Protein AF-A0A1H9N6C9-F1 (afdb_monomer)

Secondary structure (DSSP, 8-state):
----TT-HHHHHHHHHHTTGGGEEEEEEETTEEEEEETT-HHHHHHHHHHHHHHHHHHHHHHHH----TTHHHHHHH---EEEE--HHHHHHHTT--HHHHHHHHHTS-HHHHHTTHHHHHHHHHHHTS--HHHHHHHHHHHHHHHHHHHHTT--

Radius of gyration: 22.59 Å; Cα contacts (8 Å, |Δi|>4): 110; chains: 1; bounding box: 46×66×64 Å

pLDDT: mean 79.66, std 12.15, range [39.28, 93.44]

Mean predicted aligned error: 10.66 Å

Sequence (155 aa):
MSKNPNSLRKIRNLFAHANLERLNLIQIEDGKTIYYPLVEDESCLIIYDKISEIVFNMLLSIIYEIKTADLDWNIQQVNLGIEEISVEKQYELLGFNEEDINKIKSVFSESEKRDGIASNNMWKMVHNSSNLNVLESIYAQMFKKELDNDIYRKE

Organism: NCBI:txid137733

Solvent-accessible surface area (backbone atoms only — not comparable to full-atom values): 9086 Å² total; per-residue (Å²): 132,86,79,67,88,81,40,69,67,54,53,51,49,46,58,74,67,59,56,45,82,40,35,23,42,31,36,76,55,97,90,39,80,45,77,33,46,70,75,42,68,68,39,47,50,54,50,43,68,76,42,46,64,60,53,50,48,50,50,46,27,69,78,67,69,44,85,58,79,63,50,75,58,55,56,69,68,63,65,72,46,78,45,77,55,54,66,66,55,55,36,44,75,30,56,48,52,72,69,58,54,50,54,60,59,63,73,52,51,77,68,36,57,73,71,49,48,40,60,56,51,48,45,56,49,51,75,72,49,75,48,44,61,58,49,50,54,52,51,53,53,53,56,50,51,50,57,55,53,58,59,71,71,74,118

Foldseek 3Di:
DDPPVDDPVVVVVCVVPVCLLQKWKWDQDPNDIDTQRPPDPVSVVVVCVLCVVLVVQVVCCVPVVDPDPCSVVSVVVDPIDMDGDALVVLCVQLVDDPVVVVVLLVVDDPVCVVVCVSRVVSSVVSVVDHRVVVVVVVVVVVVVVVVVVVVVVVD

Structure (mmCIF, N/CA/C/O backbone):
data_AF-A0A1H9N6C9-F1
#
_entry.id   AF-A0A1H9N6C9-F1
#
loop_
_atom_site.group_PDB
_atom_site.id
_atom_site.type_symbol
_atom_site.label_atom_id
_atom_site.label_alt_id
_atom_site.label_comp_id
_atom_site.label_asym_id
_atom_site.label_entity_id
_atom_site.label_seq_id
_atom_site.pdbx_PDB_ins_code
_atom_site.Cartn_x
_atom_site.Cartn_y
_atom_site.Cartn_z
_atom_site.occupancy
_atom_site.B_iso_or_equiv
_atom_site.auth_seq_id
_atom_site.auth_comp_id
_atom_site.auth_asym_id
_atom_site.auth_atom_id
_atom_site.pdbx_PDB_model_num
ATOM 1 N N . MET A 1 1 ? -14.405 37.129 18.160 1.00 41.00 1 MET A N 1
ATOM 2 C CA . MET A 1 1 ? -14.658 36.075 17.150 1.00 41.00 1 MET A CA 1
ATOM 3 C C . MET A 1 1 ? -13.833 34.851 17.516 1.00 41.00 1 MET A C 1
ATOM 5 O O . MET A 1 1 ? -12.610 34.934 17.491 1.00 41.00 1 MET A O 1
ATOM 9 N N . SER A 1 2 ? -14.476 33.767 17.951 1.00 39.28 2 SER A N 1
ATOM 10 C CA . SER A 1 2 ? -13.793 32.552 18.407 1.00 39.28 2 SER A CA 1
ATOM 11 C C . SER A 1 2 ? -13.085 31.859 17.236 1.00 39.28 2 SER A C 1
ATOM 13 O O . SER A 1 2 ? -13.706 31.357 16.302 1.00 39.28 2 SER A O 1
ATOM 15 N N . LYS A 1 3 ? -11.749 31.843 17.267 1.00 50.06 3 LYS A N 1
ATOM 16 C CA . LYS A 1 3 ? -10.931 31.002 16.389 1.00 50.06 3 LYS A CA 1
ATOM 17 C C . LYS A 1 3 ? -11.078 29.568 16.880 1.00 50.06 3 LYS A C 1
ATOM 19 O O . LYS A 1 3 ? -10.312 29.150 17.739 1.00 50.06 3 LYS A O 1
ATOM 24 N N . ASN A 1 4 ? -12.062 28.832 16.374 1.00 53.62 4 ASN A N 1
ATOM 25 C CA . ASN A 1 4 ? -12.184 27.418 16.705 1.00 53.62 4 ASN A CA 1
ATOM 26 C C . ASN A 1 4 ? -10.956 26.687 16.115 1.00 53.62 4 ASN A C 1
ATOM 28 O O . ASN A 1 4 ? -10.777 26.697 14.890 1.00 53.62 4 ASN A O 1
ATOM 32 N N . PRO A 1 5 ? -10.051 26.128 16.940 1.00 53.75 5 PRO A N 1
ATOM 33 C CA . PRO A 1 5 ? -8.793 25.554 16.466 1.00 53.75 5 PRO A CA 1
ATOM 34 C C . PRO A 1 5 ? -9.002 24.325 15.569 1.00 53.75 5 PRO A C 1
ATOM 36 O O . PRO A 1 5 ? -8.123 24.042 14.760 1.00 53.75 5 PRO A O 1
ATOM 39 N N . ASN A 1 6 ? -10.193 23.717 15.610 1.00 58.34 6 ASN A N 1
ATOM 40 C CA . ASN A 1 6 ? -10.527 22.432 14.993 1.00 58.34 6 ASN A CA 1
ATOM 41 C C . ASN A 1 6 ? -11.603 22.552 13.897 1.00 58.34 6 ASN A C 1
ATOM 43 O O . ASN A 1 6 ? -12.544 21.765 13.851 1.00 58.34 6 ASN A O 1
ATOM 47 N N . SER A 1 7 ? -11.538 23.569 13.031 1.00 70.50 7 SER A N 1
ATOM 48 C CA . SER A 1 7 ? -12.496 23.636 11.920 1.00 70.50 7 SER A CA 1
ATOM 49 C C . SER A 1 7 ? -12.263 22.485 10.933 1.00 70.50 7 SER A C 1
ATOM 51 O O . SER A 1 7 ? -11.119 22.171 10.603 1.00 70.50 7 SER A O 1
ATOM 53 N N . LEU A 1 8 ? -13.344 21.905 10.398 1.00 61.81 8 LEU A N 1
ATOM 54 C CA . LEU A 1 8 ? -13.311 20.905 9.314 1.00 61.81 8 LEU A CA 1
ATOM 55 C C . LEU A 1 8 ? -12.381 21.316 8.162 1.00 61.81 8 LEU A C 1
ATOM 57 O O . LEU A 1 8 ? -11.706 20.485 7.568 1.00 61.81 8 LEU A O 1
ATOM 61 N N . ARG A 1 9 ? -12.283 22.622 7.887 1.00 61.72 9 ARG A N 1
ATOM 62 C CA . ARG A 1 9 ? -11.366 23.180 6.889 1.00 61.72 9 ARG A CA 1
ATOM 63 C C . ARG A 1 9 ? -9.894 22.969 7.246 1.00 6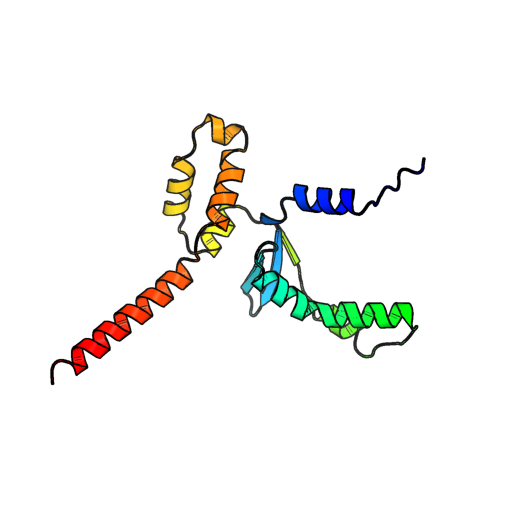1.72 9 ARG A C 1
ATOM 65 O O . ARG A 1 9 ? -9.109 22.678 6.354 1.00 61.72 9 ARG A O 1
ATOM 72 N N . LYS A 1 10 ? -9.507 23.121 8.515 1.00 65.50 10 LYS A N 1
ATOM 73 C CA . LYS A 1 10 ? -8.138 22.842 8.966 1.00 65.50 10 LYS A CA 1
ATOM 74 C C . LYS A 1 10 ? -7.830 21.355 8.939 1.00 65.50 10 LYS A C 1
ATOM 76 O O . LYS A 1 10 ? -6.740 21.011 8.523 1.00 65.50 10 LYS A O 1
ATOM 81 N N . ILE A 1 11 ? -8.786 20.505 9.314 1.00 59.56 11 ILE A N 1
ATOM 82 C CA . ILE A 1 11 ? -8.641 19.046 9.232 1.00 59.56 11 ILE A CA 1
ATOM 83 C C . ILE A 1 11 ? -8.464 18.618 7.770 1.00 59.56 11 ILE A C 1
ATOM 85 O O . ILE A 1 11 ? -7.504 17.937 7.439 1.00 59.56 11 ILE A O 1
ATOM 89 N N . ARG A 1 12 ? -9.312 19.112 6.861 1.00 55.75 12 ARG A N 1
ATOM 90 C CA . ARG A 1 12 ? -9.173 18.866 5.420 1.00 55.75 12 ARG A CA 1
ATOM 91 C C . ARG A 1 12 ? -7.844 19.380 4.872 1.00 55.75 12 ARG A C 1
ATOM 93 O O . ARG A 1 12 ? -7.208 18.687 4.095 1.00 55.75 12 ARG A O 1
ATOM 100 N N . ASN A 1 13 ? -7.423 20.583 5.264 1.00 64.69 13 ASN A N 1
ATOM 101 C CA . ASN A 1 13 ? -6.131 21.122 4.846 1.00 64.69 13 ASN A CA 1
ATOM 102 C C . ASN A 1 13 ? -4.964 20.316 5.432 1.00 64.69 13 ASN A C 1
ATOM 104 O O . ASN A 1 13 ? -3.968 20.139 4.749 1.00 64.69 13 ASN A O 1
ATOM 108 N N . LEU A 1 14 ? -5.084 19.816 6.664 1.00 64.31 14 LEU A N 1
ATOM 109 C CA . LEU A 1 14 ? -4.091 18.943 7.279 1.00 64.31 14 LEU A CA 1
ATOM 110 C C . LEU A 1 14 ? -3.959 17.660 6.459 1.00 64.31 14 LEU A C 1
ATOM 112 O O . LEU A 1 14 ? -2.860 17.355 6.031 1.00 64.31 14 LEU A O 1
ATOM 116 N N . PHE A 1 15 ? -5.067 16.990 6.137 1.00 62.12 15 PHE A N 1
ATOM 117 C CA . PHE A 1 15 ? -5.059 15.802 5.280 1.00 62.12 15 PHE A CA 1
ATOM 118 C C . PHE A 1 15 ? -4.561 16.088 3.853 1.00 62.12 15 PHE A C 1
ATOM 120 O O . PHE A 1 15 ? -3.799 15.300 3.307 1.00 62.12 15 PHE A O 1
ATOM 127 N N . ALA A 1 16 ? -4.901 17.244 3.274 1.00 59.19 16 ALA A N 1
ATOM 128 C CA . ALA A 1 16 ? -4.422 17.655 1.950 1.00 59.19 16 ALA A CA 1
ATOM 129 C C . ALA A 1 16 ? -2.923 18.014 1.913 1.00 59.19 16 ALA A C 1
ATOM 131 O O . ALA A 1 16 ? -2.318 17.985 0.846 1.00 59.19 16 ALA A O 1
ATOM 132 N N . HIS A 1 17 ? -2.325 18.373 3.054 1.00 58.31 17 HIS A N 1
ATOM 133 C CA . HIS A 1 17 ? -0.895 18.675 3.182 1.00 58.31 17 HIS A CA 1
ATOM 134 C C . HIS A 1 17 ? -0.092 17.553 3.855 1.00 58.31 17 HIS A C 1
ATOM 136 O O . HIS A 1 17 ? 1.131 17.638 3.902 1.00 58.31 17 HIS A O 1
ATOM 142 N N . ALA A 1 18 ? -0.749 16.513 4.375 1.00 63.84 18 ALA A N 1
ATOM 143 C CA . ALA A 1 18 ? -0.114 15.434 5.128 1.00 63.84 18 ALA A CA 1
ATOM 144 C C . ALA A 1 18 ? 0.620 14.411 4.247 1.00 63.84 18 ALA A C 1
ATOM 146 O O . ALA A 1 18 ? 1.123 13.436 4.788 1.00 63.84 18 ALA A O 1
ATOM 147 N N . ASN A 1 19 ? 0.687 14.615 2.921 1.00 70.12 19 ASN A N 1
ATOM 148 C CA . ASN A 1 19 ? 1.255 13.659 1.963 1.00 70.12 19 ASN A CA 1
ATOM 149 C C . ASN A 1 19 ? 0.777 12.226 2.255 1.00 70.12 19 ASN A C 1
ATOM 151 O O . ASN A 1 19 ? 1.580 11.300 2.333 1.00 70.12 19 ASN A O 1
ATOM 155 N N . LEU A 1 20 ? -0.538 12.057 2.453 1.00 75.12 20 LEU A N 1
ATOM 156 C CA . LEU A 1 20 ? -1.154 10.761 2.778 1.00 75.12 20 LEU A CA 1
ATOM 157 C C . LEU A 1 20 ? -0.806 9.674 1.757 1.00 75.12 20 LEU A C 1
ATOM 159 O O . LEU A 1 20 ? -0.770 8.504 2.098 1.00 75.12 20 LEU A O 1
ATOM 163 N N . GLU A 1 21 ? -0.493 10.090 0.534 1.00 74.75 21 GLU A N 1
ATOM 164 C CA . GLU A 1 21 ? 0.041 9.281 -0.561 1.00 74.75 21 GLU A CA 1
ATOM 165 C C . GLU A 1 2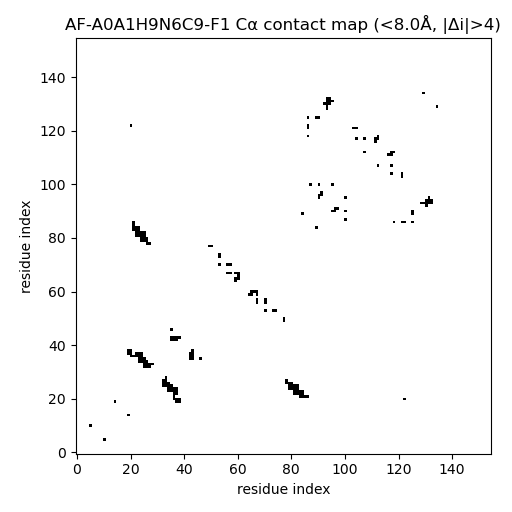1 ? 1.300 8.472 -0.205 1.00 74.75 21 GLU A C 1
ATOM 167 O O . GLU A 1 21 ? 1.547 7.426 -0.796 1.00 74.75 21 GLU A O 1
ATOM 172 N N . ARG A 1 22 ? 2.059 8.913 0.805 1.00 83.06 22 ARG A N 1
ATOM 173 C CA . ARG A 1 22 ? 3.268 8.238 1.302 1.00 83.06 22 ARG A CA 1
ATOM 174 C C . ARG A 1 22 ? 2.989 7.295 2.466 1.00 83.06 22 ARG A C 1
ATOM 176 O O . ARG A 1 22 ? 3.820 6.445 2.788 1.00 83.06 22 ARG A O 1
ATOM 183 N N . LEU A 1 23 ? 1.844 7.474 3.123 1.00 84.75 23 LEU A N 1
ATOM 184 C CA . LEU A 1 23 ? 1.459 6.715 4.300 1.00 84.75 23 LEU A CA 1
ATOM 185 C C . LEU A 1 23 ? 0.697 5.462 3.891 1.00 84.75 23 LEU A C 1
ATOM 187 O O . LEU A 1 23 ? -0.271 5.501 3.131 1.00 84.75 23 LEU A O 1
ATOM 191 N N . ASN A 1 24 ? 1.125 4.349 4.466 1.00 86.62 24 ASN A N 1
ATOM 192 C CA . ASN A 1 24 ? 0.495 3.057 4.298 1.00 86.62 24 ASN A CA 1
ATOM 193 C C . ASN A 1 24 ? 0.072 2.545 5.667 1.00 86.62 24 ASN A C 1
ATOM 195 O O . ASN A 1 24 ? 0.819 2.675 6.643 1.00 86.62 24 ASN A O 1
ATOM 199 N N . LEU A 1 25 ? -1.111 1.934 5.736 1.00 88.38 25 LEU A N 1
ATOM 200 C CA . LEU A 1 25 ? -1.378 1.027 6.844 1.00 88.38 25 LEU A CA 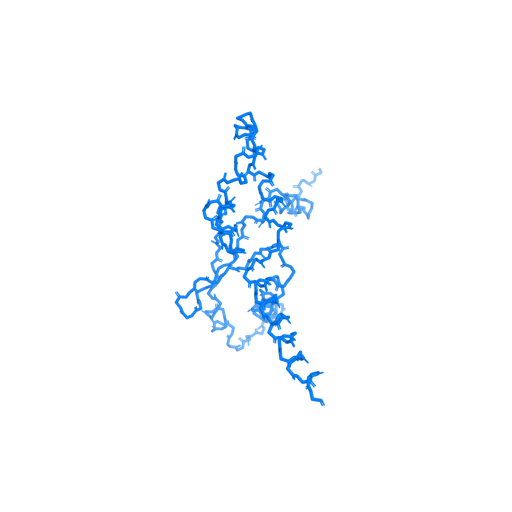1
ATOM 201 C C . LEU A 1 25 ? -0.668 -0.284 6.555 1.00 88.38 25 LEU A C 1
ATOM 203 O O . LEU A 1 25 ? -0.706 -0.778 5.430 1.00 88.38 25 LEU A O 1
ATOM 207 N N . ILE A 1 26 ? -0.017 -0.834 7.570 1.00 90.12 26 ILE A N 1
ATOM 208 C CA . ILE A 1 26 ? 0.701 -2.094 7.451 1.00 90.12 26 ILE A CA 1
ATOM 209 C C . ILE A 1 26 ? 0.103 -3.136 8.377 1.00 90.12 26 ILE A C 1
ATOM 211 O O . ILE A 1 26 ? -0.268 -2.845 9.514 1.00 90.12 26 ILE A O 1
ATOM 215 N N . GLN A 1 27 ? 0.043 -4.367 7.894 1.00 89.00 27 GLN A N 1
ATOM 216 C CA . GLN A 1 27 ? -0.332 -5.517 8.699 1.00 89.00 27 GLN A CA 1
ATOM 217 C C . GLN A 1 27 ? 0.622 -6.664 8.400 1.00 89.00 27 GLN A C 1
ATOM 219 O O . GLN A 1 27 ? 0.985 -6.891 7.249 1.00 89.00 27 GLN A O 1
ATOM 224 N N . ILE A 1 28 ? 1.034 -7.394 9.434 1.00 86.44 28 ILE A N 1
ATOM 225 C CA . ILE A 1 28 ? 1.806 -8.622 9.250 1.00 86.44 28 ILE A CA 1
ATOM 226 C C . ILE A 1 28 ? 0.816 -9.779 9.130 1.00 86.44 28 ILE A C 1
ATOM 228 O O . ILE A 1 28 ? 0.121 -10.101 10.092 1.00 86.44 28 ILE A O 1
ATOM 232 N N . GLU A 1 29 ? 0.773 -10.403 7.958 1.00 84.00 29 GLU A N 1
ATOM 233 C CA . GLU A 1 29 ? -0.047 -11.578 7.659 1.00 84.00 29 GLU A CA 1
ATOM 234 C C . GLU A 1 29 ? 0.894 -12.703 7.191 1.00 84.00 29 GLU A C 1
ATOM 236 O O . GLU A 1 29 ? 1.710 -12.508 6.290 1.00 84.00 29 GLU A O 1
ATOM 241 N N . ASP A 1 30 ? 0.869 -13.859 7.863 1.00 85.00 30 ASP A N 1
ATOM 242 C CA . ASP A 1 30 ? 1.733 -15.021 7.573 1.00 85.00 30 ASP A CA 1
ATOM 243 C C . ASP A 1 30 ? 3.240 -14.701 7.443 1.00 85.00 30 ASP A C 1
ATOM 245 O O . ASP A 1 30 ? 3.960 -15.243 6.601 1.00 85.00 30 ASP A O 1
ATOM 249 N N . GLY A 1 31 ? 3.735 -13.790 8.289 1.00 84.88 31 GLY A N 1
ATOM 250 C CA . GLY A 1 31 ? 5.139 -13.361 8.300 1.00 84.88 31 GLY A CA 1
ATOM 251 C C . GLY A 1 31 ? 5.520 -12.400 7.170 1.00 84.88 31 GLY A C 1
ATOM 252 O O . GLY A 1 31 ? 6.698 -12.074 7.024 1.00 84.88 31 GLY A O 1
ATOM 253 N N . LYS A 1 32 ? 4.547 -11.928 6.384 1.00 86.75 32 LYS A N 1
ATOM 254 C CA . LYS A 1 32 ? 4.731 -10.926 5.332 1.00 86.75 32 LYS A CA 1
ATOM 255 C C . LYS A 1 32 ? 4.052 -9.620 5.718 1.00 86.75 32 LYS A C 1
ATOM 257 O O . LYS A 1 32 ? 2.932 -9.619 6.217 1.00 86.75 32 LYS A O 1
ATOM 262 N N . THR A 1 33 ? 4.722 -8.506 5.450 1.00 89.38 33 THR A N 1
ATOM 263 C CA . THR A 1 33 ? 4.117 -7.181 5.595 1.00 89.38 33 THR A CA 1
ATOM 264 C C . THR A 1 33 ? 3.230 -6.903 4.389 1.00 89.38 33 THR A C 1
ATOM 266 O O . THR A 1 33 ? 3.714 -6.854 3.257 1.00 89.38 33 THR A O 1
ATOM 269 N N . ILE A 1 34 ? 1.937 -6.728 4.637 1.00 89.06 34 ILE A N 1
ATOM 270 C CA . ILE A 1 34 ? 0.964 -6.239 3.665 1.00 89.06 34 ILE A CA 1
ATOM 271 C C . ILE A 1 34 ? 0.840 -4.731 3.834 1.00 89.06 34 ILE A C 1
ATOM 273 O O . ILE A 1 34 ? 0.690 -4.240 4.952 1.00 89.06 34 ILE A O 1
ATOM 277 N N . TYR A 1 35 ? 0.909 -4.022 2.712 1.00 88.94 35 TYR A N 1
ATOM 278 C CA . TYR A 1 35 ? 0.794 -2.573 2.631 1.00 88.94 35 TYR A CA 1
ATOM 279 C C . TYR A 1 35 ? -0.572 -2.211 2.053 1.00 88.94 35 TYR A C 1
ATOM 281 O O . TYR A 1 35 ? -0.948 -2.720 1.000 1.00 88.94 35 TYR A O 1
ATOM 289 N N . TYR A 1 36 ? -1.286 -1.325 2.740 1.00 87.25 36 TYR A N 1
ATOM 290 C CA . TYR A 1 36 ? -2.561 -0.759 2.315 1.00 87.25 36 TYR A CA 1
ATOM 291 C C . TYR A 1 36 ? -2.379 0.753 2.092 1.00 87.25 36 TYR A C 1
ATOM 293 O O . TYR A 1 36 ? -2.435 1.527 3.061 1.00 87.25 36 TYR A O 1
ATOM 301 N N . PRO A 1 37 ? -2.120 1.192 0.846 1.00 83.19 37 PRO A N 1
ATOM 302 C CA . PRO A 1 37 ? -2.003 2.607 0.516 1.00 83.19 37 PRO A CA 1
ATOM 303 C C . PRO A 1 37 ? -3.290 3.371 0.834 1.00 83.19 37 PRO A C 1
ATOM 305 O O . PRO A 1 37 ? -4.379 2.979 0.423 1.00 83.19 37 PRO A O 1
ATOM 308 N N . LEU A 1 38 ? -3.176 4.518 1.507 1.00 78.31 38 LEU A N 1
ATOM 309 C CA . LEU A 1 38 ? -4.340 5.337 1.890 1.00 78.31 38 LEU A CA 1
ATOM 310 C C . LEU A 1 38 ? -4.977 6.126 0.731 1.00 78.31 38 LEU A C 1
ATOM 312 O O . LEU A 1 38 ? -5.911 6.896 0.947 1.00 78.31 38 LEU A O 1
ATOM 316 N N . VAL A 1 39 ? -4.452 5.975 -0.484 1.00 75.19 39 VAL A N 1
ATOM 317 C CA . VAL A 1 39 ? -4.935 6.652 -1.697 1.00 75.19 39 VAL A CA 1
ATOM 318 C C . VAL A 1 39 ? -5.705 5.733 -2.641 1.00 75.19 39 VAL A C 1
ATOM 320 O O . VAL A 1 39 ? -6.292 6.226 -3.598 1.00 75.19 39 VAL A O 1
ATOM 323 N N . GLU A 1 40 ? -5.696 4.424 -2.390 1.00 71.00 40 GLU A N 1
ATOM 324 C CA . GLU A 1 40 ? -6.433 3.450 -3.194 1.00 71.00 40 GLU A CA 1
ATOM 325 C C . GLU A 1 40 ? -7.785 3.149 -2.544 1.00 71.00 40 GLU A C 1
ATOM 327 O O . GLU A 1 40 ? -7.868 2.870 -1.340 1.00 71.00 40 GLU A O 1
ATOM 332 N N . ASP A 1 41 ? -8.849 3.193 -3.346 1.00 74.81 41 ASP A N 1
ATOM 333 C CA . ASP A 1 41 ? -10.218 2.969 -2.879 1.00 74.81 41 ASP A CA 1
ATOM 334 C C . ASP A 1 41 ? -10.380 1.548 -2.323 1.00 74.81 41 ASP A C 1
ATOM 336 O O . ASP A 1 41 ? -10.956 1.361 -1.250 1.00 74.81 41 ASP A O 1
ATOM 340 N N . GLU A 1 42 ? -9.814 0.545 -2.998 1.00 78.81 42 GLU A N 1
ATOM 341 C CA . GLU A 1 42 ? -9.846 -0.852 -2.565 1.00 78.81 42 GLU A CA 1
ATOM 342 C C . GLU A 1 42 ? -9.168 -1.038 -1.20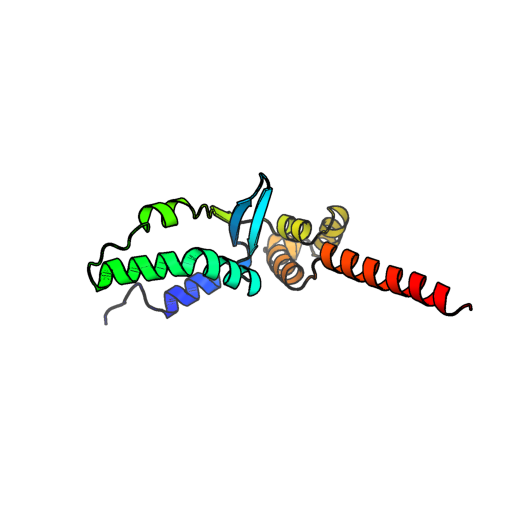6 1.00 78.81 42 GLU A C 1
ATOM 344 O O . GLU A 1 42 ? -9.714 -1.699 -0.320 1.00 78.81 42 GLU A O 1
ATOM 349 N N . SER A 1 43 ? -8.012 -0.401 -1.008 1.00 81.25 43 SER A N 1
ATOM 350 C CA . SER A 1 43 ? -7.301 -0.415 0.271 1.00 81.25 43 SER A CA 1
ATOM 351 C C . SER A 1 43 ? -8.145 0.220 1.375 1.00 81.25 43 SER A C 1
ATOM 353 O O . SER A 1 43 ? -8.273 -0.345 2.462 1.00 81.25 43 SER A O 1
ATOM 355 N N . CYS A 1 44 ? -8.802 1.348 1.093 1.00 80.69 44 CYS A N 1
ATOM 356 C CA . CYS A 1 44 ? -9.690 2.006 2.049 1.00 80.69 44 CYS A CA 1
ATOM 357 C C . CYS A 1 44 ? -10.914 1.150 2.403 1.00 80.69 44 CYS A C 1
ATOM 359 O O . CYS A 1 44 ? -11.326 1.132 3.564 1.00 80.69 44 CYS A O 1
ATOM 361 N N . LEU A 1 45 ? -11.477 0.418 1.437 1.00 83.25 45 LEU A N 1
ATOM 362 C CA . LEU A 1 45 ? -12.583 -0.512 1.671 1.00 83.25 45 LEU A CA 1
ATOM 363 C C . LEU A 1 45 ? -12.159 -1.690 2.552 1.00 83.25 45 LEU A C 1
ATOM 365 O O . LEU A 1 45 ? -12.881 -2.024 3.487 1.00 83.25 45 LEU A O 1
ATOM 369 N N . ILE A 1 46 ? -10.981 -2.274 2.311 1.00 85.06 46 ILE A N 1
ATOM 370 C CA . ILE A 1 46 ? -10.439 -3.354 3.150 1.00 85.06 46 ILE A CA 1
ATOM 371 C C . ILE A 1 46 ? -10.208 -2.858 4.580 1.00 85.06 46 ILE A C 1
ATOM 373 O O . ILE A 1 46 ? -10.562 -3.533 5.546 1.00 85.06 46 ILE A O 1
ATOM 377 N N . ILE A 1 47 ? -9.637 -1.662 4.733 1.00 83.62 47 ILE A N 1
ATOM 378 C CA . ILE A 1 47 ? -9.423 -1.057 6.050 1.00 83.62 47 ILE A CA 1
ATOM 379 C C . ILE A 1 47 ? -10.765 -0.820 6.745 1.00 83.62 47 ILE A C 1
ATOM 381 O O . ILE A 1 47 ? -10.907 -1.155 7.919 1.00 83.62 47 ILE A O 1
ATOM 385 N N . TYR A 1 48 ? -11.751 -0.267 6.032 1.00 86.38 48 TYR A N 1
ATOM 386 C CA . TYR A 1 48 ? -13.092 -0.047 6.563 1.00 86.38 48 TYR A CA 1
ATOM 387 C C . TYR A 1 48 ? -13.733 -1.355 7.033 1.00 86.38 48 TYR A C 1
ATOM 389 O O . TYR A 1 48 ? -14.252 -1.400 8.145 1.00 86.38 48 TYR A O 1
ATOM 397 N N . ASP A 1 49 ? -13.650 -2.423 6.243 1.00 85.94 49 ASP A N 1
ATOM 398 C CA . ASP A 1 49 ? -14.158 -3.745 6.619 1.00 85.94 49 ASP A CA 1
ATOM 399 C C . ASP A 1 49 ? -13.501 -4.249 7.916 1.00 85.94 49 ASP A C 1
ATOM 401 O O . ASP A 1 49 ? -14.190 -4.655 8.849 1.00 85.94 49 ASP A O 1
ATOM 405 N N . LYS A 1 50 ? -12.176 -4.081 8.048 1.00 83.31 50 LYS A N 1
ATOM 406 C CA . LYS A 1 50 ? -11.416 -4.488 9.243 1.00 83.31 50 LYS A CA 1
ATOM 407 C C . LYS A 1 50 ? -11.767 -3.700 10.515 1.00 83.31 50 LYS A C 1
ATOM 409 O O . LYS A 1 50 ? -11.638 -4.251 11.605 1.00 83.31 50 LYS A O 1
ATOM 414 N N . ILE A 1 51 ? -12.151 -2.420 10.419 1.00 86.69 51 ILE A N 1
ATOM 415 C CA . ILE A 1 51 ? -12.299 -1.542 11.606 1.00 86.69 51 ILE A CA 1
ATOM 416 C C . ILE A 1 51 ? -13.729 -1.067 11.887 1.00 86.69 51 ILE A C 1
ATOM 418 O O . ILE A 1 51 ? -14.007 -0.609 12.998 1.00 86.69 51 ILE A O 1
ATOM 422 N N . SER A 1 52 ? -14.635 -1.120 10.909 1.00 89.19 52 SER A N 1
ATOM 423 C CA . SER A 1 52 ? -15.951 -0.468 10.989 1.00 89.19 52 SER A CA 1
ATOM 424 C C . SER A 1 52 ? -16.813 -1.009 12.124 1.00 89.19 52 SER A C 1
ATOM 426 O O . SER A 1 52 ? -17.401 -0.219 12.863 1.00 89.19 52 SER A O 1
ATOM 428 N N . GLU A 1 53 ? -16.834 -2.327 12.319 1.00 86.00 53 GLU A N 1
ATOM 429 C CA . GLU A 1 53 ? -17.573 -2.971 13.405 1.00 86.00 53 GLU A CA 1
ATOM 430 C C . GLU A 1 53 ? -17.069 -2.511 14.779 1.00 86.00 53 GLU A C 1
ATOM 432 O O . GLU A 1 53 ? -17.861 -2.154 15.651 1.00 86.00 53 GLU A O 1
ATOM 437 N N . ILE A 1 54 ? -15.749 -2.438 14.960 1.00 88.12 54 ILE A N 1
ATOM 438 C CA . ILE A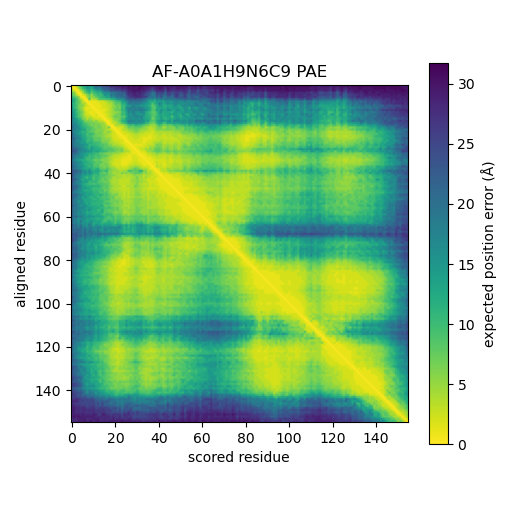 1 54 ? -15.127 -1.979 16.208 1.00 88.12 54 ILE A CA 1
ATOM 439 C C . ILE A 1 54 ? -15.492 -0.522 16.482 1.00 88.12 54 ILE A C 1
ATOM 441 O O . ILE A 1 54 ? -15.894 -0.181 17.596 1.00 88.12 54 ILE A O 1
ATOM 445 N N . VAL A 1 55 ? -15.392 0.341 15.467 1.00 89.50 55 VAL A N 1
ATOM 446 C CA . VAL A 1 55 ? -15.759 1.759 15.587 1.00 89.50 55 VAL A CA 1
ATOM 447 C C . VAL A 1 55 ? -17.241 1.907 15.921 1.00 89.50 55 VAL A C 1
ATOM 449 O O . VAL A 1 55 ? -17.597 2.684 16.807 1.00 89.50 55 VAL A O 1
ATOM 452 N N . PHE A 1 56 ? -18.108 1.143 15.260 1.00 89.00 56 PHE A N 1
ATOM 453 C CA . PHE A 1 56 ? -19.543 1.166 15.510 1.00 89.00 56 PHE A CA 1
ATOM 454 C C . PHE A 1 56 ? -19.886 0.702 16.932 1.00 89.00 56 PHE A C 1
ATOM 456 O O . PHE A 1 56 ? -20.621 1.388 17.644 1.00 89.00 56 PHE A O 1
ATOM 463 N N . ASN A 1 57 ? -19.290 -0.401 17.387 1.00 88.31 57 ASN A N 1
ATOM 464 C CA . ASN A 1 57 ? -19.494 -0.939 18.731 1.00 88.31 57 ASN A CA 1
ATOM 465 C C . ASN A 1 57 ? -18.933 -0.012 19.824 1.00 88.31 57 ASN A C 1
ATOM 467 O O . ASN A 1 57 ? -19.575 0.166 20.864 1.00 88.31 57 ASN A O 1
ATOM 471 N N . MET A 1 58 ? -17.802 0.664 19.580 1.00 88.25 58 MET A N 1
ATOM 472 C CA . MET A 1 58 ? -17.314 1.737 20.458 1.00 88.25 58 MET A CA 1
ATOM 473 C C . MET A 1 58 ? -18.318 2.888 20.555 1.00 88.25 58 MET A C 1
ATOM 475 O O . MET A 1 58 ? -18.632 3.337 21.657 1.00 88.25 58 MET A O 1
ATOM 479 N N . LEU A 1 59 ? -18.837 3.372 19.421 1.00 89.12 59 LEU A N 1
ATOM 480 C CA . LEU A 1 59 ? -19.806 4.471 19.408 1.00 89.12 59 LEU A CA 1
ATOM 481 C C . LEU A 1 59 ? -21.094 4.096 20.148 1.00 89.12 59 LEU A C 1
ATOM 483 O O . LEU A 1 59 ? -21.584 4.895 20.946 1.00 89.12 59 LEU A O 1
ATOM 487 N N . LEU A 1 60 ? -21.610 2.882 19.940 1.00 87.19 60 LEU A N 1
ATOM 488 C CA . LEU A 1 60 ? -22.763 2.369 20.683 1.00 87.19 60 LEU A CA 1
ATOM 489 C C . LEU A 1 60 ? -22.494 2.315 22.189 1.00 87.19 60 LEU A C 1
ATOM 491 O O . LEU A 1 60 ? -23.344 2.743 22.971 1.00 87.19 60 LEU A O 1
ATOM 495 N N . SER A 1 61 ? -21.307 1.848 22.584 1.00 87.06 61 SER A N 1
ATOM 496 C CA . SER A 1 61 ? -20.906 1.782 23.991 1.00 87.06 61 SER A CA 1
ATOM 497 C C . SER A 1 61 ? -20.849 3.163 24.644 1.00 87.06 61 SER A C 1
ATOM 499 O O . SER A 1 61 ? -21.250 3.313 25.793 1.00 87.06 61 SER A O 1
ATOM 501 N N . ILE A 1 62 ? -20.398 4.186 23.911 1.00 87.12 62 ILE A N 1
ATOM 502 C CA . ILE A 1 62 ? -20.316 5.567 24.409 1.00 87.12 62 ILE A CA 1
ATOM 503 C C . ILE A 1 62 ? -21.701 6.219 24.490 1.00 87.12 62 ILE A C 1
ATOM 505 O O . ILE A 1 62 ? -22.007 6.880 25.477 1.00 87.12 62 ILE A O 1
ATOM 509 N N . ILE A 1 63 ? -22.530 6.077 23.451 1.00 90.62 63 ILE A N 1
ATOM 510 C CA . ILE A 1 63 ? -23.811 6.796 23.347 1.00 90.62 63 ILE A CA 1
ATOM 511 C C . ILE A 1 63 ? -24.874 6.189 24.264 1.00 90.62 63 ILE A C 1
ATOM 513 O O . ILE A 1 63 ? -25.657 6.924 24.863 1.00 90.62 63 ILE A O 1
ATOM 517 N N . TYR A 1 64 ? -24.924 4.861 24.347 1.00 89.56 64 TYR A N 1
ATOM 518 C CA . TYR A 1 64 ? -25.982 4.144 25.057 1.00 89.56 64 TYR A CA 1
ATOM 519 C C . TYR A 1 64 ? -25.510 3.491 26.360 1.00 89.56 64 TYR A C 1
ATOM 521 O O . TYR A 1 64 ? -26.308 2.820 27.009 1.00 89.56 64 TYR A O 1
ATOM 529 N N . GLU A 1 65 ? -24.236 3.656 26.735 1.00 84.81 65 GLU A N 1
ATOM 530 C CA . GLU A 1 65 ? -23.618 3.019 27.913 1.00 84.81 65 GLU A CA 1
ATOM 531 C C . GLU A 1 65 ? -23.778 1.482 27.926 1.00 84.81 65 GLU A C 1
ATOM 533 O O . GLU A 1 65 ? -23.766 0.830 28.972 1.00 84.81 65 GLU A O 1
ATOM 538 N N . ILE A 1 66 ? -23.922 0.878 26.741 1.00 82.38 66 ILE A N 1
ATOM 539 C CA . ILE A 1 66 ? -24.057 -0.570 26.572 1.00 82.38 66 ILE A CA 1
ATOM 540 C C . ILE A 1 66 ? -22.660 -1.184 26.573 1.00 82.38 66 ILE A C 1
ATOM 542 O O . ILE A 1 66 ? -21.815 -0.815 25.766 1.00 82.38 66 ILE A O 1
ATOM 546 N N . LYS A 1 67 ? -22.420 -2.185 27.423 1.00 78.06 67 LYS A N 1
ATOM 547 C CA . LYS A 1 67 ? -21.239 -3.039 27.265 1.00 78.06 67 LYS A CA 1
ATOM 548 C C . LYS A 1 67 ? -21.438 -3.944 26.056 1.00 78.06 67 LYS A C 1
ATOM 550 O O . LYS A 1 67 ? -22.168 -4.930 26.141 1.00 78.06 67 LYS A O 1
ATOM 555 N N . THR A 1 68 ? -20.789 -3.626 24.944 1.00 76.44 68 THR A N 1
ATOM 556 C CA . THR A 1 68 ? -20.683 -4.556 23.819 1.00 76.44 68 THR A CA 1
ATOM 557 C C . THR A 1 68 ? -19.737 -5.687 24.207 1.00 76.44 68 THR A C 1
ATOM 559 O O . THR A 1 68 ? -18.580 -5.434 24.556 1.00 76.44 68 THR A O 1
ATOM 562 N N . ALA A 1 69 ? -20.238 -6.924 24.189 1.00 70.56 69 ALA A N 1
ATOM 563 C CA . ALA A 1 69 ? -19.403 -8.104 24.380 1.00 70.56 69 ALA A CA 1
ATOM 564 C C . ALA A 1 69 ? -18.286 -8.126 23.323 1.00 70.56 69 ALA A C 1
ATOM 566 O O . ALA A 1 69 ? -18.467 -7.628 22.213 1.00 70.56 69 ALA A O 1
ATOM 567 N N . ASP A 1 70 ? -17.123 -8.648 23.704 1.00 80.69 70 ASP A N 1
ATOM 568 C CA . ASP A 1 70 ? -15.976 -8.891 22.822 1.00 80.69 70 ASP A CA 1
ATOM 569 C C . ASP A 1 70 ? -15.292 -7.655 22.207 1.00 80.69 70 ASP A C 1
ATOM 571 O O . ASP A 1 70 ? -14.331 -7.810 21.461 1.00 80.69 70 ASP A O 1
ATOM 575 N N . LEU A 1 71 ? -15.682 -6.423 22.564 1.00 82.62 71 LEU A N 1
ATOM 576 C CA . LEU A 1 71 ? -15.040 -5.209 22.034 1.00 82.62 71 LEU A CA 1
ATOM 577 C C . LEU A 1 71 ? -13.543 -5.138 22.363 1.00 82.62 71 LEU A C 1
ATOM 579 O O . LEU A 1 71 ? -12.735 -4.877 21.476 1.00 82.62 71 LEU A O 1
ATOM 583 N N . ASP A 1 72 ? -13.169 -5.417 23.613 1.00 83.00 72 ASP A N 1
ATOM 584 C CA . ASP A 1 72 ? -11.763 -5.432 24.032 1.00 83.00 72 ASP A CA 1
ATOM 585 C C . ASP A 1 72 ? -10.959 -6.491 23.261 1.00 83.00 72 ASP A C 1
ATOM 587 O O . ASP A 1 72 ? -9.809 -6.257 22.891 1.00 83.00 72 ASP A O 1
ATOM 591 N N . TRP A 1 73 ? -11.575 -7.644 22.980 1.00 84.00 73 TRP A N 1
ATOM 592 C CA . TRP A 1 73 ? -10.953 -8.713 22.203 1.00 84.00 73 TRP A CA 1
ATOM 593 C C . TRP A 1 73 ? -10.807 -8.319 20.727 1.00 84.00 73 TRP A C 1
ATOM 595 O O . TRP A 1 73 ? -9.718 -8.458 20.174 1.00 84.00 73 TRP A O 1
ATOM 605 N N 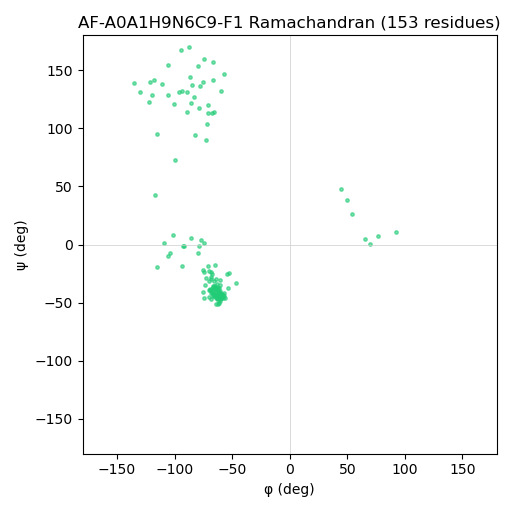. ASN A 1 74 ? -11.855 -7.750 20.121 1.00 82.75 74 ASN A N 1
ATOM 606 C CA . ASN A 1 74 ? -11.860 -7.273 18.737 1.00 82.75 74 ASN A CA 1
ATOM 607 C C . ASN A 1 74 ? -10.813 -6.172 18.509 1.00 82.75 74 ASN A C 1
ATOM 609 O O . ASN A 1 74 ? -10.090 -6.210 17.516 1.00 82.75 74 ASN A O 1
ATOM 613 N N . ILE A 1 75 ? -10.666 -5.231 19.450 1.00 82.81 75 ILE A N 1
ATOM 614 C CA . ILE A 1 75 ? -9.618 -4.198 19.395 1.00 82.81 75 ILE A CA 1
ATOM 615 C C . ILE A 1 75 ? -8.225 -4.840 19.380 1.00 82.81 75 ILE A C 1
ATOM 617 O O . ILE A 1 75 ? -7.370 -4.420 18.606 1.00 82.81 75 ILE A O 1
ATOM 621 N N . GLN A 1 76 ? -7.994 -5.874 20.194 1.00 83.00 76 GLN A N 1
ATOM 622 C CA . GLN A 1 76 ? -6.705 -6.574 20.239 1.00 83.00 76 GLN A CA 1
ATOM 623 C C . GLN A 1 76 ? -6.395 -7.367 18.962 1.00 83.00 76 GLN A C 1
ATOM 625 O O . GLN A 1 76 ? -5.221 -7.608 18.684 1.00 83.00 76 GLN A O 1
ATOM 630 N N . GLN A 1 77 ? -7.409 -7.768 18.187 1.00 80.44 77 GLN A N 1
ATOM 631 C CA . GLN A 1 77 ? -7.192 -8.463 16.913 1.00 80.44 77 GLN A CA 1
ATOM 632 C C . GLN A 1 77 ? -6.731 -7.516 15.795 1.00 80.44 77 GLN A C 1
ATOM 634 O O . GLN A 1 77 ? -6.109 -7.959 14.827 1.00 80.44 77 GLN A O 1
ATOM 639 N N . VAL A 1 78 ? -6.999 -6.213 15.914 1.00 80.38 78 VAL A N 1
ATOM 640 C CA . VAL A 1 78 ? -6.570 -5.223 14.922 1.00 80.38 78 VAL A CA 1
ATOM 641 C C . VAL A 1 78 ? -5.123 -4.822 15.185 1.00 80.38 78 VAL A C 1
ATOM 643 O O . VAL A 1 78 ? -4.829 -3.915 15.959 1.00 80.38 78 VAL A O 1
ATOM 646 N N . ASN A 1 79 ? -4.202 -5.489 14.493 1.00 80.31 79 ASN A N 1
ATOM 647 C CA . ASN A 1 79 ? -2.782 -5.147 14.491 1.00 80.31 79 ASN A CA 1
ATOM 648 C C . ASN A 1 79 ? -2.418 -4.337 13.237 1.00 80.31 79 ASN A C 1
ATOM 650 O O . ASN A 1 79 ? -1.802 -4.857 12.305 1.00 80.31 79 ASN A O 1
ATOM 654 N N . LEU A 1 80 ? -2.849 -3.075 13.207 1.00 83.62 80 LEU A N 1
ATOM 655 C CA . LEU A 1 80 ? -2.530 -2.132 12.134 1.00 83.62 80 LEU A CA 1
ATOM 656 C C . LEU A 1 80 ? -1.397 -1.200 12.574 1.00 83.62 80 LEU A C 1
ATOM 658 O O . LEU A 1 80 ? -1.525 -0.465 13.553 1.00 83.62 80 LEU A O 1
ATOM 662 N N . GLY A 1 81 ? -0.295 -1.214 11.830 1.00 84.81 81 GLY A N 1
ATOM 663 C CA . GLY A 1 81 ? 0.759 -0.208 11.915 1.00 84.81 81 GLY A CA 1
ATOM 664 C C . GLY A 1 81 ? 0.558 0.901 10.883 1.00 84.81 81 GLY A C 1
ATOM 665 O O . GLY A 1 81 ? -0.229 0.763 9.949 1.00 84.81 81 GLY A O 1
ATOM 666 N N . ILE A 1 82 ? 1.302 1.994 11.038 1.00 85.50 82 ILE A N 1
ATOM 667 C CA . ILE A 1 82 ? 1.420 3.047 10.024 1.00 85.50 82 ILE A CA 1
ATOM 668 C C . ILE A 1 82 ? 2.889 3.142 9.643 1.00 85.50 82 ILE A C 1
ATOM 670 O O . ILE A 1 82 ? 3.742 3.276 10.521 1.00 85.50 82 ILE A O 1
ATOM 674 N N . GLU A 1 83 ? 3.173 3.098 8.348 1.00 88.75 83 GLU A N 1
ATOM 675 C CA . GLU A 1 83 ? 4.521 3.253 7.814 1.00 88.75 83 GLU A CA 1
ATOM 676 C C . GLU A 1 83 ? 4.519 4.296 6.693 1.00 88.75 83 GLU A C 1
ATOM 678 O O . GLU A 1 83 ? 3.681 4.259 5.789 1.00 88.75 83 GLU A O 1
ATOM 683 N N . GLU A 1 84 ? 5.452 5.248 6.760 1.00 88.44 84 GLU A N 1
ATOM 684 C CA . GLU A 1 84 ? 5.786 6.090 5.613 1.00 88.44 84 GLU A CA 1
ATOM 685 C C . GLU A 1 84 ? 6.829 5.348 4.782 1.00 88.44 84 GLU A C 1
ATOM 687 O O . GLU A 1 84 ? 7.904 5.018 5.284 1.00 88.44 84 GLU A O 1
ATOM 692 N N . ILE A 1 85 ? 6.517 5.088 3.516 1.00 88.00 85 ILE A N 1
ATOM 693 C CA . ILE A 1 85 ? 7.437 4.399 2.609 1.00 88.00 85 ILE A CA 1
ATOM 694 C C . ILE A 1 85 ? 8.047 5.386 1.619 1.00 88.00 85 ILE A C 1
ATOM 696 O O . ILE A 1 85 ? 7.469 6.427 1.300 1.00 88.00 85 ILE A O 1
ATOM 700 N N . SER A 1 86 ? 9.229 5.053 1.104 1.00 89.50 86 SER A N 1
ATOM 701 C CA . SER A 1 86 ? 9.834 5.837 0.032 1.00 89.50 86 SER A CA 1
ATOM 702 C C . SER A 1 86 ? 9.130 5.587 -1.304 1.00 89.50 86 SER A C 1
ATOM 704 O O . SER A 1 86 ? 8.495 4.552 -1.517 1.00 89.50 86 SER A O 1
ATOM 706 N N . VAL A 1 87 ? 9.287 6.521 -2.244 1.00 88.12 87 VAL A N 1
ATOM 707 C CA . VAL A 1 87 ? 8.707 6.379 -3.587 1.00 88.12 87 VAL A CA 1
ATOM 708 C C . VAL A 1 87 ? 9.290 5.174 -4.328 1.00 88.12 87 VAL A C 1
ATOM 710 O O . VAL A 1 87 ? 8.590 4.499 -5.073 1.00 88.12 87 VAL A O 1
ATOM 713 N N . GLU A 1 88 ? 10.566 4.864 -4.092 1.00 90.69 88 GLU A N 1
ATOM 714 C CA . GLU A 1 88 ? 11.231 3.678 -4.633 1.00 90.69 88 GLU A CA 1
ATOM 715 C C . GLU A 1 88 ? 10.582 2.404 -4.117 1.00 90.69 88 GLU A C 1
ATOM 717 O O . GLU A 1 88 ? 10.311 1.500 -4.903 1.00 90.69 88 GLU A O 1
ATOM 722 N N . LYS A 1 89 ? 10.265 2.361 -2.818 1.00 90.00 89 LYS A N 1
ATOM 723 C CA . LYS A 1 89 ? 9.592 1.208 -2.236 1.00 90.00 89 LYS A CA 1
ATOM 724 C C . LYS A 1 89 ? 8.211 1.002 -2.851 1.00 90.00 89 LYS A C 1
ATOM 726 O O . LYS A 1 89 ? 7.837 -0.133 -3.126 1.00 90.00 89 LYS A O 1
ATOM 731 N N . GLN A 1 90 ? 7.486 2.082 -3.140 1.00 89.31 90 GLN A N 1
ATOM 732 C CA . GLN A 1 90 ? 6.204 1.990 -3.838 1.00 89.31 90 GLN A CA 1
ATOM 733 C C . GLN A 1 90 ? 6.360 1.424 -5.261 1.00 89.31 90 GLN A C 1
ATOM 735 O O . GLN A 1 90 ? 5.569 0.577 -5.669 1.00 89.31 90 GLN A O 1
ATOM 740 N N . TYR A 1 91 ? 7.400 1.820 -6.003 1.00 91.50 91 TYR A N 1
ATOM 741 C CA . TYR A 1 91 ? 7.705 1.220 -7.309 1.00 91.50 91 TYR A CA 1
ATOM 742 C C . TYR A 1 91 ?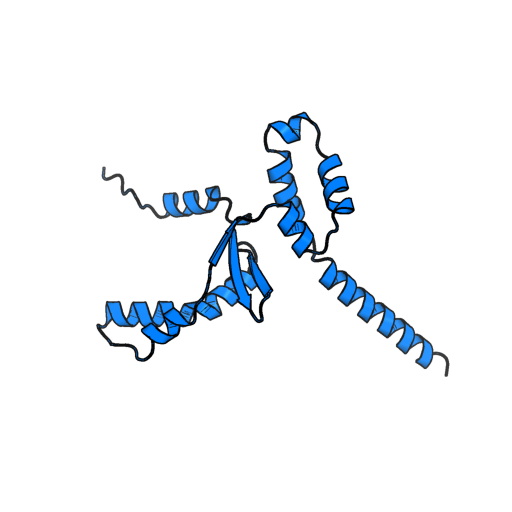 8.030 -0.276 -7.197 1.00 91.50 91 TYR A C 1
ATOM 744 O O . TYR A 1 91 ? 7.514 -1.070 -7.983 1.00 91.50 91 TYR A O 1
ATOM 752 N N . GLU A 1 92 ? 8.829 -0.681 -6.207 1.00 91.94 92 GLU A N 1
ATOM 753 C CA . GLU A 1 92 ? 9.121 -2.100 -5.957 1.00 91.94 92 GLU A CA 1
ATOM 754 C C . GLU A 1 92 ? 7.841 -2.906 -5.688 1.00 91.94 92 GLU A C 1
ATOM 756 O O . GLU A 1 92 ? 7.680 -4.003 -6.222 1.00 91.94 92 GLU A O 1
ATOM 761 N N . LEU A 1 93 ? 6.907 -2.364 -4.895 1.00 88.75 93 LEU A N 1
ATOM 762 C CA . LEU A 1 93 ? 5.619 -3.011 -4.606 1.00 88.75 93 LEU A CA 1
ATOM 763 C C . LEU A 1 93 ? 4.748 -3.174 -5.863 1.00 88.75 93 LEU A C 1
ATOM 765 O O . LEU A 1 93 ? 4.000 -4.147 -5.974 1.00 88.75 93 LEU A O 1
ATOM 769 N N . LEU A 1 94 ? 4.885 -2.272 -6.840 1.00 89.50 94 LEU A N 1
ATOM 770 C CA . LEU A 1 94 ? 4.259 -2.396 -8.159 1.00 89.50 94 LEU A CA 1
ATOM 771 C C . LEU A 1 94 ? 5.002 -3.355 -9.106 1.00 89.50 94 LEU A C 1
ATOM 773 O O . LEU A 1 94 ? 4.531 -3.571 -10.221 1.00 89.50 94 LEU A O 1
ATOM 777 N N . GLY A 1 95 ? 6.125 -3.945 -8.687 1.00 91.62 95 GLY A N 1
ATOM 778 C CA . GLY A 1 95 ? 6.898 -4.917 -9.466 1.00 91.62 95 GLY A CA 1
ATOM 779 C C . GLY A 1 95 ? 8.028 -4.322 -10.310 1.00 91.62 95 GLY A C 1
ATOM 780 O O . GLY A 1 95 ? 8.593 -5.026 -11.142 1.00 91.62 95 GLY A O 1
ATOM 781 N N . PHE A 1 96 ? 8.378 -3.046 -10.124 1.00 92.88 96 PHE A N 1
ATOM 782 C CA . PHE A 1 96 ? 9.531 -2.454 -10.806 1.00 92.88 96 PHE A CA 1
ATOM 783 C C . PHE A 1 96 ? 10.839 -2.930 -10.166 1.00 92.88 96 PHE A C 1
ATOM 785 O O . PHE A 1 96 ? 10.955 -3.007 -8.943 1.00 92.88 96 PHE A O 1
ATOM 792 N N . ASN A 1 97 ? 11.845 -3.208 -10.995 1.00 93.44 97 ASN A N 1
ATOM 793 C CA . ASN A 1 97 ? 13.191 -3.518 -10.518 1.00 93.44 97 ASN A CA 1
ATOM 794 C C . ASN A 1 97 ? 14.029 -2.237 -10.321 1.00 93.44 97 ASN A C 1
ATOM 796 O O . ASN A 1 97 ? 13.657 -1.138 -10.740 1.00 93.44 97 ASN A O 1
ATOM 800 N N . GLU A 1 98 ? 15.198 -2.386 -9.697 1.00 92.56 98 GLU A N 1
ATOM 801 C CA . GLU A 1 98 ? 16.105 -1.269 -9.412 1.00 92.56 98 GLU A CA 1
ATOM 802 C C . GLU A 1 98 ? 16.587 -0.544 -10.685 1.00 92.56 98 GLU A C 1
ATOM 804 O O . GLU A 1 98 ? 16.749 0.679 -10.688 1.00 92.56 98 GLU A O 1
ATOM 809 N N . GLU A 1 99 ? 16.784 -1.271 -11.788 1.00 92.88 99 GLU A N 1
ATOM 810 C CA . GLU A 1 99 ? 17.220 -0.691 -13.060 1.00 92.88 99 GLU A CA 1
ATOM 811 C C . GLU A 1 99 ? 16.159 0.261 -13.631 1.00 92.88 99 GLU A C 1
ATOM 813 O O . GLU A 1 99 ? 16.484 1.375 -14.053 1.00 92.88 99 GLU A O 1
ATOM 818 N N . ASP A 1 100 ? 14.888 -0.135 -13.588 1.00 91.12 100 ASP A N 1
ATOM 819 C CA . ASP A 1 100 ? 13.765 0.677 -14.054 1.00 91.12 100 ASP A CA 1
ATOM 820 C C . ASP A 1 100 ? 13.591 1.933 -13.195 1.00 91.12 100 ASP A C 1
ATOM 822 O O . ASP A 1 100 ? 13.446 3.041 -13.721 1.00 91.12 100 ASP A O 1
ATOM 826 N N . ILE A 1 101 ? 13.703 1.792 -11.871 1.00 90.56 101 ILE A N 1
ATOM 827 C CA . ILE A 1 101 ? 13.648 2.922 -10.935 1.00 90.56 101 ILE A CA 1
ATOM 828 C C . ILE A 1 101 ? 14.784 3.915 -11.227 1.00 90.56 101 ILE A C 1
ATOM 830 O O . ILE A 1 101 ? 14.564 5.130 -11.268 1.00 90.56 101 ILE A O 1
ATOM 834 N N . ASN A 1 102 ? 15.997 3.421 -11.484 1.00 90.12 102 ASN A N 1
ATOM 835 C CA . ASN A 1 102 ? 17.147 4.260 -11.816 1.00 90.12 102 ASN A CA 1
ATOM 836 C C . ASN A 1 102 ? 16.978 4.980 -13.160 1.00 90.12 102 ASN A C 1
ATOM 838 O O . ASN A 1 102 ? 17.313 6.165 -13.268 1.00 90.12 102 ASN A O 1
ATOM 842 N N . LYS A 1 103 ? 16.394 4.316 -14.165 1.00 90.06 103 LYS A N 1
ATOM 843 C CA . LYS A 1 103 ? 16.032 4.952 -15.441 1.00 90.06 103 LYS A CA 1
ATOM 844 C C . LYS A 1 103 ? 15.037 6.088 -15.228 1.00 90.06 103 LYS A C 1
ATOM 846 O O . LYS A 1 103 ? 15.288 7.188 -15.715 1.00 90.06 103 LYS A O 1
ATOM 851 N N . ILE A 1 104 ? 13.978 5.882 -14.442 1.00 86.88 104 ILE A N 1
ATOM 852 C CA . ILE A 1 104 ? 12.992 6.931 -14.122 1.00 86.88 104 ILE A CA 1
ATOM 853 C C . ILE A 1 104 ? 13.671 8.119 -13.423 1.00 86.88 104 ILE A C 1
ATOM 855 O O . ILE A 1 104 ? 13.484 9.268 -13.822 1.00 86.88 104 ILE A O 1
ATOM 859 N N . LYS A 1 105 ? 14.536 7.861 -12.435 1.00 85.88 105 LYS A N 1
ATOM 860 C CA . LYS A 1 105 ? 15.299 8.909 -11.730 1.00 85.88 105 LYS A CA 1
ATOM 861 C C . LYS A 1 105 ? 16.222 9.712 -12.646 1.00 85.88 105 LYS A C 1
ATOM 863 O O . LYS A 1 105 ? 16.497 10.884 -12.371 1.00 85.88 105 LYS A O 1
ATOM 868 N N . SER A 1 106 ? 16.732 9.091 -13.709 1.00 85.50 106 SER A N 1
ATOM 869 C CA . SER A 1 106 ? 17.634 9.742 -14.662 1.00 85.50 106 SER A CA 1
ATOM 870 C C . SER A 1 106 ? 16.940 10.781 -15.552 1.00 85.50 106 SER A C 1
ATOM 872 O O . SER A 1 106 ? 17.618 11.663 -16.070 1.00 85.50 106 SER A O 1
ATOM 874 N N . VAL A 1 107 ? 15.605 10.731 -15.667 1.00 86.12 107 VAL A N 1
ATOM 875 C CA . VAL A 1 107 ? 14.806 11.669 -16.478 1.00 86.12 107 VAL A CA 1
ATOM 876 C C . VAL A 1 107 ? 14.813 13.087 -15.894 1.00 86.12 107 VAL A C 1
ATOM 878 O O . VAL A 1 107 ? 14.699 14.059 -16.637 1.00 86.12 107 VAL A O 1
ATOM 881 N N . PHE A 1 108 ? 14.973 13.223 -14.576 1.00 84.00 108 PHE A N 1
ATOM 882 C CA . PHE A 1 108 ? 14.923 14.519 -13.898 1.00 84.00 108 PHE A CA 1
ATOM 883 C C . PHE A 1 108 ? 16.271 15.243 -13.930 1.00 84.00 108 PHE A C 1
ATOM 885 O O . PHE A 1 108 ? 17.326 14.659 -13.648 1.00 84.00 108 PHE A O 1
ATOM 892 N N . SER A 1 109 ? 16.225 16.547 -14.196 1.00 79.88 109 SER A N 1
ATOM 893 C CA . SER A 1 109 ? 17.398 17.421 -14.164 1.00 79.88 109 SER A CA 1
ATOM 894 C C . SER A 1 109 ? 17.975 17.582 -12.747 1.00 79.88 109 SER A C 1
ATOM 896 O O . SER A 1 109 ? 17.284 17.425 -11.740 1.00 79.88 109 SER A O 1
ATOM 898 N N . GLU A 1 110 ? 19.259 17.945 -12.653 1.00 77.94 110 GLU A N 1
ATOM 899 C CA . GLU A 1 110 ? 19.938 18.286 -11.387 1.00 77.94 110 GLU A CA 1
ATOM 900 C C . GLU A 1 110 ? 19.191 19.367 -10.586 1.00 77.94 110 GLU A C 1
ATOM 902 O O . GLU A 1 110 ? 19.115 19.283 -9.362 1.00 77.94 110 GLU A O 1
ATOM 907 N N . SER A 1 111 ? 18.602 20.358 -11.265 1.00 71.06 111 SER A N 1
ATOM 908 C CA . SER A 1 111 ? 17.781 21.400 -10.637 1.00 71.06 111 SER A CA 1
ATOM 909 C C . SER A 1 111 ? 16.498 20.837 -10.020 1.00 71.06 111 SER A C 1
ATOM 911 O O . SER A 1 111 ? 16.187 21.138 -8.872 1.00 71.06 111 SER A O 1
ATOM 913 N N . GLU A 1 112 ? 15.793 19.949 -10.723 1.00 74.25 112 GLU A N 1
ATOM 914 C CA . GLU A 1 112 ? 14.553 19.339 -10.216 1.00 74.25 112 GLU A CA 1
ATOM 915 C C . GLU A 1 112 ? 14.799 18.397 -9.033 1.00 74.25 112 GLU A C 1
ATOM 917 O O . GLU A 1 112 ? 13.936 18.255 -8.161 1.00 74.25 112 GLU A O 1
ATOM 922 N N . LYS A 1 113 ? 15.977 17.763 -8.982 1.00 73.00 113 LYS A N 1
ATOM 923 C CA . LYS A 1 113 ? 16.395 16.912 -7.861 1.00 73.00 113 LYS A CA 1
ATOM 924 C C . LYS A 1 113 ? 16.617 17.715 -6.577 1.00 73.00 113 LYS A C 1
ATOM 926 O O . LYS A 1 113 ? 16.255 17.235 -5.507 1.00 73.00 113 LYS A O 1
ATOM 931 N N . ARG A 1 114 ? 17.174 18.929 -6.672 1.00 66.81 114 ARG A N 1
ATOM 932 C CA . ARG A 1 114 ? 17.475 19.787 -5.507 1.00 66.81 114 ARG A CA 1
ATOM 933 C C . ARG A 1 114 ? 16.231 20.413 -4.885 1.00 66.81 114 ARG A C 1
ATOM 935 O O . ARG A 1 114 ? 16.158 20.512 -3.665 1.00 66.81 114 ARG A O 1
ATOM 942 N N . ASP A 1 115 ? 15.243 20.764 -5.703 1.00 69.50 115 ASP A N 1
ATOM 943 C CA . ASP A 1 115 ? 14.036 21.463 -5.243 1.00 69.50 115 ASP A CA 1
ATOM 944 C C . ASP A 1 115 ? 12.937 20.513 -4.723 1.00 69.50 115 ASP A C 1
ATOM 946 O O . ASP A 1 115 ? 11.815 20.936 -4.447 1.00 69.50 115 ASP A O 1
ATOM 950 N N . GLY A 1 116 ? 13.212 19.205 -4.627 1.00 69.62 116 GLY A N 1
ATOM 951 C CA . GLY A 1 116 ? 12.223 18.190 -4.230 1.00 69.62 116 GLY A CA 1
ATOM 952 C C . GLY A 1 116 ? 11.118 17.942 -5.271 1.00 69.62 116 GLY A C 1
ATOM 953 O O . GLY A 1 116 ? 10.261 17.079 -5.074 1.00 69.62 116 GLY A O 1
ATOM 954 N N . ILE A 1 117 ? 11.160 18.650 -6.405 1.00 74.06 117 ILE A N 1
ATOM 955 C CA . ILE A 1 117 ? 10.232 18.518 -7.536 1.00 74.06 117 ILE A CA 1
ATOM 956 C C . ILE A 1 117 ? 10.314 17.110 -8.127 1.00 74.06 117 ILE A C 1
ATOM 958 O O . ILE A 1 117 ? 9.279 16.503 -8.402 1.00 74.06 117 ILE A O 1
ATOM 962 N N . ALA A 1 118 ? 11.527 16.562 -8.251 1.00 79.88 118 ALA A N 1
ATOM 963 C CA . ALA A 1 118 ? 11.738 15.200 -8.729 1.00 79.88 118 ALA A CA 1
ATOM 964 C C . ALA A 1 118 ? 10.989 14.172 -7.866 1.00 79.88 118 ALA A C 1
ATOM 966 O O . ALA A 1 118 ? 10.297 13.317 -8.405 1.00 79.88 118 ALA A O 1
ATOM 967 N N . SER A 1 119 ? 11.042 14.295 -6.534 1.00 79.44 119 SER A N 1
ATOM 968 C CA . SER A 1 119 ? 10.349 13.368 -5.627 1.00 79.44 119 SER A CA 1
ATOM 969 C C . SER A 1 119 ? 8.827 13.446 -5.784 1.00 79.44 119 SER A C 1
ATOM 971 O O . SER A 1 119 ? 8.177 12.417 -5.949 1.00 79.44 119 SER A O 1
ATOM 973 N N . ASN A 1 120 ? 8.254 14.652 -5.824 1.00 81.81 120 ASN A N 1
ATOM 974 C CA . ASN A 1 120 ? 6.809 14.820 -6.018 1.00 81.81 120 ASN A CA 1
ATOM 975 C C . ASN A 1 120 ? 6.339 14.322 -7.393 1.00 81.81 120 ASN A C 1
ATOM 977 O O . ASN A 1 120 ? 5.261 13.744 -7.513 1.00 81.81 120 ASN A O 1
ATOM 981 N N . ASN A 1 121 ? 7.136 14.531 -8.442 1.00 83.75 121 ASN A N 1
ATOM 982 C CA . ASN A 1 121 ? 6.817 14.016 -9.770 1.00 83.75 121 ASN A CA 1
ATOM 983 C C . ASN A 1 121 ? 6.925 12.490 -9.822 1.00 83.75 121 ASN A C 1
ATOM 985 O O . ASN A 1 121 ? 6.061 11.850 -10.415 1.00 83.75 121 ASN A O 1
ATOM 989 N N . MET A 1 122 ? 7.915 11.899 -9.151 1.00 88.06 122 MET A N 1
ATOM 990 C CA . MET A 1 122 ? 8.015 10.446 -9.022 1.00 88.06 122 MET A CA 1
ATOM 991 C C . MET A 1 122 ? 6.808 9.851 -8.291 1.00 88.06 122 MET A C 1
ATOM 993 O O . MET A 1 122 ? 6.301 8.829 -8.746 1.00 88.06 122 MET A O 1
ATOM 997 N N . TRP A 1 123 ? 6.315 10.500 -7.229 1.00 86.56 123 TRP A N 1
ATOM 998 C CA . TRP A 1 123 ? 5.085 10.091 -6.539 1.00 86.56 123 TRP A CA 1
ATOM 999 C C . TRP A 1 123 ? 3.868 10.143 -7.469 1.00 86.56 123 TRP A C 1
ATOM 1001 O O . TRP A 1 123 ? 3.112 9.183 -7.580 1.00 86.56 123 TRP A O 1
ATOM 1011 N N . LYS A 1 124 ? 3.713 11.218 -8.246 1.00 83.94 124 LYS A N 1
ATOM 1012 C CA . LYS A 1 124 ? 2.642 11.286 -9.255 1.00 83.94 124 LYS A CA 1
ATOM 1013 C C . LYS A 1 124 ? 2.757 10.180 -10.302 1.00 83.94 124 LYS A C 1
ATOM 1015 O O . LYS A 1 124 ? 1.743 9.639 -10.728 1.00 83.94 124 LYS A O 1
ATOM 1020 N N . MET A 1 125 ? 3.969 9.864 -10.749 1.00 86.94 125 MET A N 1
ATOM 1021 C CA . MET A 1 125 ? 4.188 8.808 -11.735 1.00 86.94 125 MET A CA 1
ATOM 1022 C C . MET A 1 125 ? 3.869 7.426 -11.157 1.00 86.94 125 MET A C 1
ATOM 1024 O O . MET A 1 125 ? 3.201 6.649 -11.835 1.00 86.94 125 MET A O 1
ATOM 1028 N N . VAL A 1 126 ? 4.260 7.137 -9.909 1.00 87.56 126 VAL A N 1
ATOM 1029 C CA . VAL A 1 126 ? 4.011 5.821 -9.301 1.00 87.56 126 VAL A CA 1
ATOM 1030 C C . V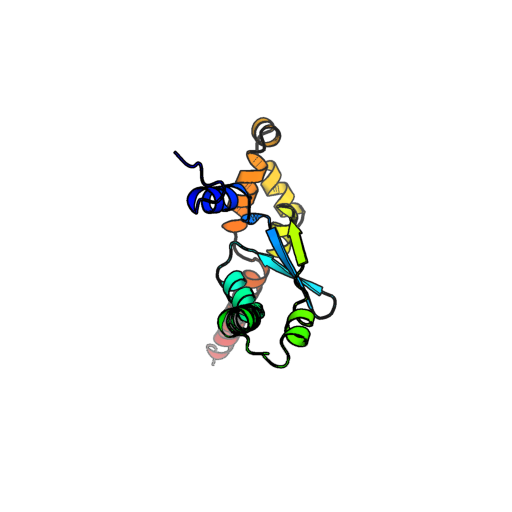AL A 1 126 ? 2.519 5.588 -9.074 1.00 87.56 126 VAL A C 1
ATOM 1032 O O . VAL A 1 126 ? 2.024 4.522 -9.412 1.00 87.56 126 VAL A O 1
ATOM 1035 N N . HIS A 1 127 ? 1.768 6.604 -8.635 1.00 81.31 127 HIS A N 1
ATOM 1036 C CA . HIS A 1 127 ? 0.313 6.478 -8.456 1.00 81.31 127 HIS A CA 1
ATOM 1037 C C . HIS A 1 127 ? -0.461 6.302 -9.762 1.00 81.31 127 HIS A C 1
ATOM 1039 O O . HIS A 1 127 ? -1.548 5.739 -9.757 1.00 81.31 127 HIS A O 1
ATOM 1045 N N . ASN A 1 128 ? 0.088 6.775 -10.881 1.00 83.50 128 ASN A N 1
ATOM 1046 C CA . ASN A 1 128 ? -0.504 6.566 -12.202 1.00 83.50 128 ASN A CA 1
ATOM 1047 C C . ASN A 1 128 ? 0.025 5.300 -12.896 1.00 83.50 128 ASN A C 1
ATOM 1049 O O . ASN A 1 128 ? -0.369 5.012 -14.027 1.00 83.50 128 ASN A O 1
ATOM 1053 N N . SER A 1 129 ? 0.941 4.565 -12.264 1.00 87.38 129 SER A N 1
ATOM 1054 C CA . SER A 1 129 ? 1.518 3.350 -12.830 1.00 87.38 129 SER A CA 1
ATOM 1055 C C . SER A 1 129 ? 0.645 2.143 -12.514 1.00 87.38 129 SER A C 1
ATOM 1057 O O . SER A 1 129 ? 0.062 2.029 -11.441 1.00 87.38 129 SER A O 1
ATOM 1059 N N . SER A 1 130 ? 0.564 1.212 -13.458 1.00 87.81 130 SER A N 1
ATOM 1060 C CA . SER A 1 130 ? -0.097 -0.073 -13.231 1.00 87.81 130 SER A CA 1
ATOM 1061 C C . SER A 1 130 ? 0.814 -1.040 -12.474 1.00 87.81 130 SER A C 1
ATOM 1063 O O . SER A 1 130 ? 2.037 -0.980 -12.600 1.00 87.81 130 SER A O 1
ATOM 1065 N N . ASN A 1 131 ? 0.214 -1.978 -11.738 1.00 88.25 131 ASN A N 1
ATOM 1066 C CA . ASN A 1 131 ? 0.947 -3.067 -11.098 1.00 88.25 131 ASN A CA 1
ATOM 1067 C C . ASN A 1 131 ? 1.457 -4.062 -12.159 1.00 88.25 131 ASN A C 1
ATOM 1069 O O . ASN A 1 131 ? 0.667 -4.748 -12.815 1.00 88.25 131 ASN A O 1
ATOM 1073 N N . LEU A 1 132 ? 2.778 -4.136 -12.328 1.00 89.62 132 LEU A N 1
ATOM 1074 C CA . LEU A 1 132 ? 3.433 -4.959 -13.344 1.00 89.62 132 LEU A CA 1
ATOM 1075 C C . LEU A 1 132 ? 3.230 -6.452 -13.094 1.00 89.62 132 LEU A C 1
ATOM 1077 O O . LEU A 1 132 ? 3.010 -7.184 -14.052 1.00 89.62 132 LEU A O 1
ATOM 1081 N N . ASN A 1 133 ? 3.205 -6.895 -11.835 1.00 88.25 133 ASN A N 1
ATOM 1082 C CA . ASN A 1 133 ? 2.973 -8.304 -11.495 1.00 88.25 133 ASN A CA 1
ATOM 1083 C C . ASN A 1 133 ? 1.566 -8.755 -11.923 1.00 88.25 133 ASN A C 1
ATOM 1085 O O . ASN A 1 133 ? 1.359 -9.872 -12.410 1.00 88.25 133 ASN A O 1
ATOM 1089 N N . VAL A 1 134 ? 0.580 -7.866 -11.763 1.00 87.56 134 VAL A N 1
ATOM 1090 C CA . VAL A 1 134 ? -0.796 -8.110 -12.215 1.00 87.56 134 VAL A CA 1
ATOM 1091 C C . VAL A 1 134 ? -0.854 -8.134 -13.739 1.00 87.56 134 VAL A C 1
ATOM 1093 O O . VAL A 1 134 ? -1.431 -9.060 -14.307 1.00 87.56 134 VAL A O 1
ATOM 1096 N N . LEU A 1 135 ? -0.230 -7.161 -14.410 1.00 90.50 135 LEU A N 1
ATOM 1097 C CA . LEU A 1 135 ? -0.179 -7.126 -15.872 1.00 90.50 135 LEU A CA 1
ATOM 1098 C C . LEU A 1 135 ? 0.508 -8.367 -16.451 1.00 90.50 135 LEU A C 1
ATOM 1100 O O . LEU A 1 135 ? -0.033 -8.978 -17.368 1.00 90.50 135 LEU A O 1
ATOM 1104 N N . GLU A 1 136 ? 1.648 -8.775 -15.897 1.00 90.31 136 GLU A N 1
ATOM 1105 C CA . GLU A 1 136 ? 2.360 -9.994 -16.288 1.00 90.31 136 GLU A CA 1
ATOM 1106 C C . GLU A 1 136 ? 1.449 -11.219 -16.166 1.00 90.31 136 GLU A C 1
ATOM 1108 O O . GLU A 1 136 ? 1.329 -12.005 -17.108 1.00 90.31 136 GLU A O 1
ATOM 1113 N N . SER A 1 137 ? 0.7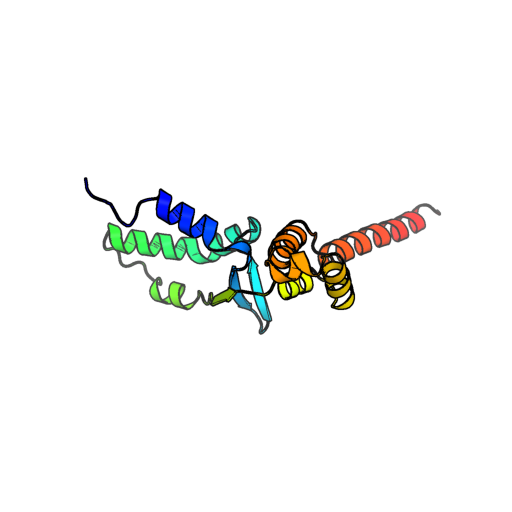23 -11.333 -15.051 1.00 88.19 137 SER A N 1
ATOM 1114 C CA . SER A 1 137 ? -0.236 -12.417 -14.825 1.00 88.19 137 SER A CA 1
ATOM 1115 C C . SER A 1 137 ? -1.384 -12.408 -15.842 1.00 88.19 137 SER A C 1
ATOM 1117 O O . SER A 1 137 ? -1.777 -13.469 -16.335 1.00 88.19 137 SER A O 1
ATOM 1119 N N . ILE A 1 138 ? -1.920 -11.230 -16.182 1.00 90.19 138 ILE A N 1
ATOM 1120 C CA . ILE A 1 138 ? -2.978 -11.073 -17.191 1.00 90.19 138 ILE A CA 1
ATOM 1121 C C . ILE A 1 138 ? -2.460 -11.498 -18.567 1.00 90.19 138 ILE A C 1
ATOM 1123 O O . ILE A 1 138 ? -3.080 -12.340 -19.222 1.00 90.19 138 ILE A O 1
ATOM 1127 N N . TYR A 1 139 ? -1.312 -10.968 -18.994 1.00 90.81 139 TYR A N 1
ATOM 1128 C CA . TYR A 1 139 ? -0.732 -11.291 -20.296 1.00 90.81 139 TYR A CA 1
ATOM 1129 C C . TYR A 1 139 ? -0.384 -12.777 -20.406 1.00 90.81 139 TYR A C 1
ATOM 1131 O O . TYR A 1 139 ? -0.731 -13.409 -21.404 1.00 90.81 139 TYR A O 1
ATOM 1139 N N . ALA A 1 140 ? 0.210 -13.373 -19.368 1.00 89.88 140 ALA A N 1
ATOM 1140 C CA . ALA A 1 140 ? 0.508 -14.802 -19.342 1.00 89.88 140 ALA A CA 1
ATOM 1141 C C . ALA A 1 140 ? -0.754 -15.660 -19.550 1.00 89.88 140 ALA A C 1
ATOM 1143 O O . ALA A 1 140 ? -0.732 -16.632 -20.306 1.00 89.88 140 ALA A O 1
ATOM 1144 N N . GLN A 1 141 ? -1.878 -15.289 -18.927 1.00 89.69 141 GLN A N 1
ATOM 1145 C CA . GLN A 1 141 ? -3.150 -15.994 -19.110 1.00 89.69 141 GLN A CA 1
ATOM 1146 C C . GLN A 1 141 ? -3.749 -15.796 -20.506 1.00 89.69 141 GLN A C 1
ATOM 1148 O O . GLN A 1 141 ? -4.292 -16.748 -21.072 1.00 89.69 141 GLN A O 1
ATOM 1153 N N . MET A 1 142 ? -3.659 -14.586 -21.065 1.00 85.62 142 MET A N 1
ATOM 1154 C CA . MET A 1 142 ? -4.160 -14.287 -22.410 1.00 85.62 142 MET A CA 1
ATOM 1155 C C . MET A 1 142 ? -3.431 -15.112 -23.473 1.00 85.62 142 MET A C 1
ATOM 1157 O O . MET A 1 142 ? -4.078 -15.818 -24.246 1.00 85.62 142 MET A O 1
ATOM 1161 N N . PHE A 1 143 ? -2.097 -15.105 -23.460 1.00 85.94 143 PHE A N 1
ATOM 1162 C CA . PHE A 1 143 ? -1.303 -15.820 -24.463 1.00 85.94 143 PHE A CA 1
ATOM 1163 C C . PHE A 1 143 ? -1.335 -17.341 -24.285 1.00 85.94 143 PHE A C 1
ATOM 1165 O O . PHE A 1 143 ? -1.280 -18.076 -25.269 1.00 85.94 143 PHE A O 1
ATOM 1172 N N . LYS A 1 144 ? -1.504 -17.840 -23.053 1.00 79.44 144 LYS A N 1
ATOM 1173 C CA . LYS A 1 144 ? -1.751 -19.271 -22.823 1.00 79.44 144 LYS A CA 1
ATOM 1174 C C . LYS A 1 144 ? -3.065 -19.727 -23.470 1.00 79.44 144 LYS A C 1
ATOM 1176 O O . LYS A 1 144 ? -3.092 -20.758 -24.131 1.00 79.44 144 LYS A O 1
ATOM 1181 N N . LYS A 1 145 ? -4.135 -18.932 -23.340 1.00 66.00 145 LYS A N 1
ATOM 1182 C CA . LYS A 1 145 ? -5.427 -19.211 -23.990 1.00 66.00 145 LYS A CA 1
ATOM 1183 C C . LYS A 1 145 ? -5.359 -19.156 -25.515 1.00 66.00 145 LYS A C 1
ATOM 1185 O O . LYS A 1 145 ? -6.073 -19.914 -26.162 1.00 66.00 145 LYS A O 1
ATOM 1190 N N . GLU A 1 146 ? -4.556 -18.267 -26.097 1.00 64.56 146 GLU A N 1
ATOM 1191 C CA . GLU A 1 146 ? -4.366 -18.220 -27.555 1.00 64.56 146 GLU A CA 1
ATOM 1192 C C . GLU A 1 146 ? -3.658 -19.473 -28.077 1.00 64.56 146 GLU A C 1
ATOM 1194 O O . GLU A 1 146 ? -4.133 -20.076 -29.036 1.00 64.56 146 GLU A O 1
ATOM 1199 N N . LEU A 1 147 ? -2.604 -19.928 -27.391 1.00 60.12 147 LEU A N 1
ATOM 1200 C CA . LEU A 1 147 ? -1.917 -21.183 -27.714 1.00 60.12 147 LEU A CA 1
ATOM 1201 C C . LEU A 1 147 ? -2.843 -22.401 -27.616 1.00 60.12 147 LEU A C 1
ATOM 1203 O O . LEU A 1 147 ? -2.831 -23.245 -28.509 1.00 60.12 147 LEU A O 1
ATOM 1207 N N . ASP A 1 148 ? -3.675 -22.470 -26.575 1.00 64.06 148 ASP A N 1
ATOM 1208 C CA . ASP A 1 148 ? -4.641 -23.560 -26.423 1.00 64.06 148 ASP A CA 1
ATOM 1209 C C . ASP A 1 148 ? -5.719 -23.508 -27.526 1.00 64.06 148 ASP A C 1
ATOM 1211 O O . ASP A 1 148 ? -6.048 -24.534 -28.117 1.00 64.06 148 ASP A O 1
ATOM 1215 N N . ASN A 1 149 ? -6.227 -22.323 -27.882 1.00 59.78 149 ASN A N 1
ATOM 1216 C CA . ASN A 1 149 ? -7.244 -22.167 -28.931 1.00 59.78 149 ASN A CA 1
ATOM 1217 C C . ASN A 1 149 ? -6.718 -22.434 -30.354 1.00 59.78 149 ASN A C 1
ATOM 1219 O O . ASN A 1 149 ? -7.477 -22.917 -31.198 1.00 59.78 149 ASN A O 1
ATOM 1223 N N . ASP A 1 150 ? -5.444 -22.154 -30.635 1.00 58.38 150 ASP A N 1
ATOM 1224 C CA . ASP A 1 150 ? -4.827 -22.442 -31.936 1.00 58.38 150 ASP A CA 1
ATOM 1225 C C . ASP A 1 150 ? -4.542 -23.938 -32.146 1.00 58.38 150 ASP A C 1
ATOM 1227 O O . ASP A 1 150 ? -4.502 -24.399 -33.291 1.00 58.38 150 ASP A O 1
ATOM 1231 N N . ILE A 1 151 ? -4.407 -24.722 -31.069 1.00 56.97 151 ILE A N 1
ATOM 1232 C CA . ILE A 1 151 ? -4.330 -26.190 -31.146 1.00 56.97 151 ILE A CA 1
ATOM 1233 C C . ILE A 1 151 ? -5.685 -26.772 -31.585 1.00 56.97 151 ILE A C 1
ATOM 1235 O O . ILE A 1 151 ? -5.716 -27.628 -32.466 1.00 56.97 151 ILE A O 1
ATOM 1239 N N . TYR A 1 152 ? -6.805 -26.258 -31.067 1.00 52.75 152 TYR A N 1
ATOM 1240 C CA . TYR A 1 152 ? -8.156 -26.740 -31.410 1.00 52.75 152 TYR A CA 1
ATOM 1241 C C . TYR A 1 152 ? -8.713 -26.222 -32.747 1.00 52.75 152 TYR A C 1
ATOM 1243 O O . TYR A 1 152 ? -9.770 -26.670 -33.182 1.00 52.75 152 TYR A O 1
ATOM 1251 N N . ARG A 1 153 ? -8.034 -25.285 -33.421 1.00 53.31 153 ARG A N 1
ATOM 1252 C CA . ARG A 1 153 ? -8.405 -24.813 -34.772 1.00 53.31 153 ARG A CA 1
ATOM 1253 C C . ARG A 1 153 ? -7.708 -25.567 -35.909 1.00 53.31 153 ARG A C 1
ATOM 1255 O O . ARG A 1 153 ? -7.935 -25.233 -37.071 1.00 53.31 153 ARG A O 1
ATOM 1262 N N . LYS A 1 154 ? -6.841 -26.534 -35.593 1.00 52.44 154 LYS A N 1
ATOM 1263 C CA . LYS A 1 154 ? -6.112 -27.357 -36.576 1.00 52.44 154 LYS A CA 1
ATOM 1264 C C . LYS A 1 154 ? -6.695 -28.763 -36.786 1.00 52.44 154 LYS A C 1
ATOM 1266 O O . LYS A 1 154 ? -6.073 -29.547 -37.502 1.00 52.44 154 LYS A O 1
ATOM 1271 N N . GLU A 1 155 ? -7.862 -29.057 -36.218 1.00 43.47 155 GLU A N 1
ATOM 1272 C CA . GLU A 1 155 ? -8.682 -30.239 -36.545 1.00 43.47 155 GLU A CA 1
ATOM 1273 C C . GLU A 1 155 ? -9.850 -29.854 -37.461 1.00 43.47 155 GLU A C 1
ATOM 1275 O O . GLU A 1 155 ? -10.186 -30.672 -38.347 1.00 43.47 155 GLU A O 1
#